Protein AF-A0A533Y9C7-F1 (afdb_monomer_lite)

Secondary structure (DSSP, 8-state):
-PPPSEEEEEE-----TT-SS--TTTTTHHHHHHHHHHHHHHTTPPTTSEEEEEES--S-GGGPSPEE-

pLDDT: mean 95.7, std 5.12, range [64.81, 98.62]

Sequence (69 aa):
MPKPKYHIVVCTNSRPPGHPKPSCGAAGSPGVMMAFNMGLMERGYQPGQVLVTSSSCLGPCEQGPTVVI

Structure (mmCIF, N/CA/C/O backbone):
data_AF-A0A533Y9C7-F1
#
_entry.id   AF-A0A533Y9C7-F1
#
loop_
_atom_site.group_PDB
_atom_site.id
_atom_site.type_symbol
_atom_site.label_atom_id
_atom_site.label_alt_id
_atom_site.label_comp_id
_atom_site.label_asym_id
_atom_site.label_entity_id
_atom_site.label_seq_id
_atom_site.pdbx_PDB_ins_code
_atom_site.Cartn_x
_atom_site.Cartn_y
_atom_site.Cartn_z
_atom_site.occupancy
_atom_site.B_iso_or_equiv
_atom_site.auth_seq_id
_atom_site.auth_comp_id
_atom_site.auth_asym_id
_atom_site.auth_atom_id
_atom_site.pdbx_PDB_model_num
ATOM 1 N N . MET A 1 1 ? -3.843 3.217 23.443 1.00 64.81 1 MET A N 1
ATOM 2 C CA . MET A 1 1 ? -4.366 3.197 22.059 1.00 64.81 1 MET A CA 1
ATOM 3 C C . MET A 1 1 ? -5.431 2.115 21.981 1.00 64.81 1 MET A C 1
ATOM 5 O O . MET A 1 1 ? -5.138 1.011 22.431 1.00 64.81 1 MET A O 1
ATOM 9 N N . PRO A 1 2 ? -6.658 2.413 21.524 1.00 72.25 2 PRO A N 1
ATOM 10 C CA . PRO A 1 2 ? -7.676 1.384 21.328 1.00 72.25 2 PRO A CA 1
ATOM 11 C C . PRO A 1 2 ? -7.179 0.328 20.330 1.00 72.25 2 PRO A C 1
ATOM 13 O O . PRO A 1 2 ? -6.404 0.648 19.430 1.00 72.25 2 PRO A O 1
ATOM 16 N N . LYS A 1 3 ? -7.599 -0.932 20.506 1.00 88.38 3 LYS A N 1
ATOM 17 C CA . LYS A 1 3 ? -7.282 -2.014 19.564 1.00 88.38 3 LYS A CA 1
ATOM 18 C C . LYS A 1 3 ? -7.868 -1.650 18.189 1.00 88.38 3 LYS A C 1
ATOM 20 O O . LYS A 1 3 ? -9.087 -1.464 18.117 1.00 88.38 3 LYS A O 1
ATOM 25 N N . PRO A 1 4 ? -7.055 -1.563 17.122 1.00 94.25 4 PRO A N 1
ATOM 26 C CA . PRO A 1 4 ? -7.572 -1.300 15.786 1.00 94.25 4 PRO A CA 1
ATOM 27 C C . PRO A 1 4 ? -8.546 -2.401 15.367 1.00 94.25 4 PRO A C 1
ATOM 29 O O . PRO A 1 4 ? -8.297 -3.581 15.620 1.00 94.25 4 PRO A O 1
ATOM 32 N N . LYS A 1 5 ? -9.651 -2.024 14.720 1.00 94.25 5 LYS A N 1
ATOM 33 C CA . LYS A 1 5 ? -10.600 -2.983 14.136 1.00 94.25 5 LYS A CA 1
ATOM 34 C C . LYS A 1 5 ? -10.017 -3.664 12.900 1.00 94.25 5 LYS A C 1
ATOM 36 O O . LYS A 1 5 ? -10.263 -4.844 12.695 1.00 94.25 5 LYS A O 1
ATOM 41 N N . TYR A 1 6 ? -9.248 -2.910 12.118 1.00 96.19 6 TYR A N 1
ATOM 42 C CA . TYR A 1 6 ? -8.605 -3.358 10.887 1.00 96.19 6 TYR A CA 1
ATOM 43 C C . TYR A 1 6 ? -7.202 -2.763 10.777 1.00 96.19 6 TYR A C 1
ATOM 45 O O . TYR A 1 6 ? -6.962 -1.641 11.247 1.00 96.19 6 TYR A O 1
ATOM 53 N N . HIS A 1 7 ? -6.297 -3.489 10.120 1.00 97.25 7 HIS A N 1
ATOM 54 C CA . HIS A 1 7 ? -4.975 -2.990 9.754 1.00 97.25 7 HIS A CA 1
ATOM 55 C C . HIS A 1 7 ? -4.763 -3.146 8.253 1.00 97.25 7 HIS A C 1
ATOM 57 O O . HIS A 1 7 ? -4.365 -4.189 7.759 1.00 97.25 7 HIS A O 1
ATOM 63 N N . ILE A 1 8 ? -5.003 -2.061 7.528 1.00 98.12 8 ILE A N 1
ATOM 64 C CA . ILE A 1 8 ? -4.824 -1.995 6.085 1.00 98.12 8 ILE A CA 1
ATOM 65 C C . ILE A 1 8 ? -3.334 -1.797 5.789 1.00 98.12 8 ILE A C 1
ATOM 67 O O . ILE A 1 8 ? -2.764 -0.738 6.065 1.00 98.12 8 ILE A O 1
ATOM 71 N N . VAL A 1 9 ? -2.697 -2.801 5.200 1.00 98.44 9 VAL A N 1
ATOM 72 C CA . VAL A 1 9 ? -1.299 -2.743 4.768 1.00 98.44 9 VAL A CA 1
ATOM 73 C C . VAL A 1 9 ? -1.256 -2.616 3.251 1.00 98.44 9 VAL A C 1
ATOM 75 O O . VAL A 1 9 ? -1.689 -3.503 2.518 1.00 98.44 9 VAL A O 1
ATOM 78 N N . VAL A 1 10 ? -0.724 -1.495 2.772 1.00 98.62 10 VAL A N 1
ATOM 79 C CA . VAL A 1 10 ? -0.644 -1.145 1.352 1.00 98.62 10 VAL A CA 1
ATOM 80 C C . VAL A 1 10 ? 0.779 -1.395 0.863 1.00 98.62 10 VAL A C 1
ATOM 82 O O . VAL A 1 10 ? 1.737 -0.847 1.408 1.00 98.62 10 VAL A O 1
ATOM 85 N N . CYS A 1 11 ? 0.946 -2.211 -0.176 1.00 98.50 11 CYS A N 1
ATOM 86 C CA . CYS A 1 11 ? 2.227 -2.340 -0.869 1.00 98.50 11 CYS A CA 1
ATOM 87 C C . CYS A 1 11 ? 2.570 -1.006 -1.539 1.00 98.50 11 CYS A C 1
ATOM 89 O O . CYS A 1 11 ? 1.843 -0.571 -2.428 1.00 98.50 11 CYS A O 1
ATOM 91 N N . THR A 1 12 ? 3.681 -0.371 -1.157 1.00 98.12 12 THR A N 1
ATOM 92 C CA . THR A 1 12 ? 4.179 0.866 -1.791 1.00 98.12 12 THR A CA 1
ATOM 93 C C . THR A 1 12 ? 5.545 0.696 -2.441 1.00 98.12 12 THR A C 1
ATOM 95 O O . THR A 1 12 ? 6.229 1.672 -2.736 1.00 98.12 12 THR A O 1
ATOM 98 N N . ASN A 1 13 ? 5.961 -0.552 -2.657 1.00 98.12 13 ASN A N 1
ATOM 99 C CA . ASN A 1 13 ? 7.247 -0.863 -3.256 1.00 98.12 13 ASN A CA 1
ATOM 100 C C . ASN A 1 13 ? 7.362 -0.276 -4.670 1.00 98.12 13 ASN A C 1
ATOM 102 O O . ASN A 1 13 ? 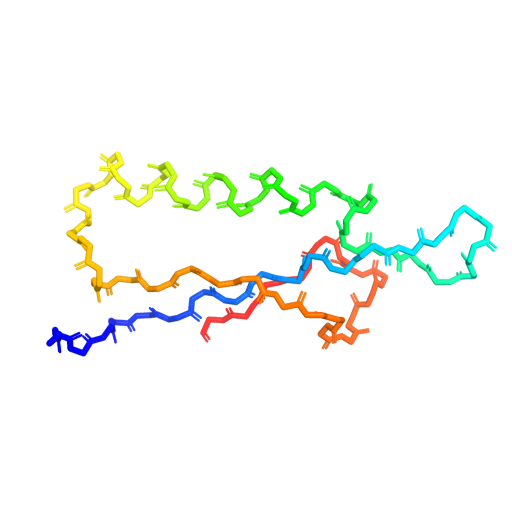6.547 -0.601 -5.537 1.00 98.12 13 ASN A O 1
ATOM 106 N N . SER A 1 14 ? 8.423 0.492 -4.907 1.00 97.25 14 SER A N 1
ATOM 107 C CA . SER A 1 14 ? 8.831 0.984 -6.225 1.00 97.25 14 SER A CA 1
ATOM 108 C C . SER A 1 14 ? 10.035 0.199 -6.733 1.00 97.25 14 SER A C 1
ATOM 110 O O . SER A 1 14 ? 10.811 -0.357 -5.955 1.00 97.25 14 SER A O 1
ATOM 112 N N . ARG A 1 15 ? 10.191 0.132 -8.052 1.00 95.81 15 ARG A N 1
ATOM 113 C CA . ARG A 1 15 ? 11.335 -0.504 -8.713 1.00 95.81 15 ARG A CA 1
ATOM 114 C C . ARG A 1 15 ? 11.936 0.467 -9.733 1.00 95.81 15 ARG A C 1
ATOM 116 O O . ARG A 1 15 ? 11.196 1.308 -10.244 1.00 95.81 15 ARG A O 1
ATOM 123 N N . PRO A 1 16 ? 13.246 0.384 -10.018 1.00 96.00 16 PRO A N 1
ATOM 124 C CA . PRO A 1 16 ? 13.865 1.226 -11.034 1.00 96.00 16 PRO A CA 1
ATOM 125 C C . PRO A 1 16 ? 13.269 0.949 -12.429 1.00 96.00 16 PRO A C 1
ATOM 127 O O . PRO A 1 16 ? 12.780 -0.162 -12.67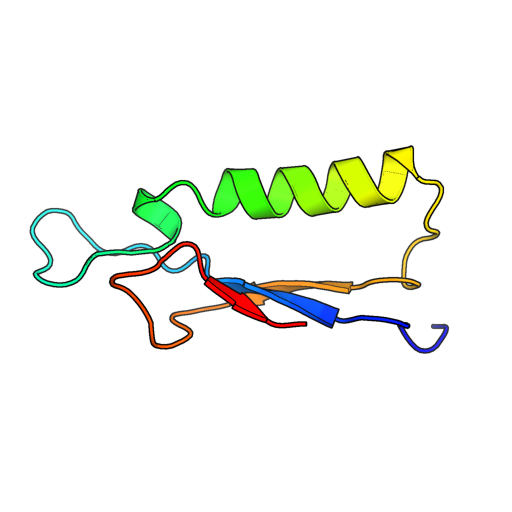3 1.00 96.00 16 PRO A O 1
ATOM 130 N N . PRO A 1 17 ? 13.323 1.924 -13.356 1.00 93.31 17 PRO A N 1
ATOM 131 C CA . PRO A 1 17 ? 12.916 1.719 -14.744 1.00 93.31 17 PRO A CA 1
ATOM 132 C C . PRO A 1 17 ? 1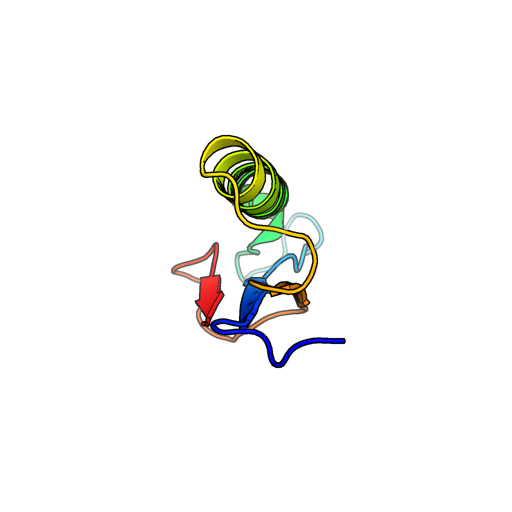3.631 0.516 -15.379 1.00 93.31 17 PRO A C 1
ATOM 134 O O . PRO A 1 17 ? 14.820 0.306 -15.151 1.00 93.31 17 PRO A O 1
ATOM 137 N N . GLY A 1 18 ? 12.905 -0.282 -16.166 1.00 93.00 18 GLY A N 1
ATOM 138 C CA . GLY A 1 18 ? 13.446 -1.475 -16.835 1.00 93.00 18 GLY A CA 1
ATOM 139 C C . GLY A 1 18 ? 13.513 -2.742 -15.972 1.00 93.00 18 GLY A C 1
ATOM 140 O O . GLY A 1 18 ? 13.928 -3.789 -16.462 1.00 93.00 18 GLY A O 1
ATOM 141 N N . HIS A 1 19 ? 13.091 -2.692 -14.704 1.00 95.81 19 HIS A N 1
ATOM 142 C CA . HIS A 1 19 ? 12.997 -3.893 -13.875 1.00 95.81 19 HIS A CA 1
ATOM 143 C C . HIS A 1 19 ? 11.950 -4.883 -14.445 1.00 95.81 19 HIS A C 1
ATOM 145 O O .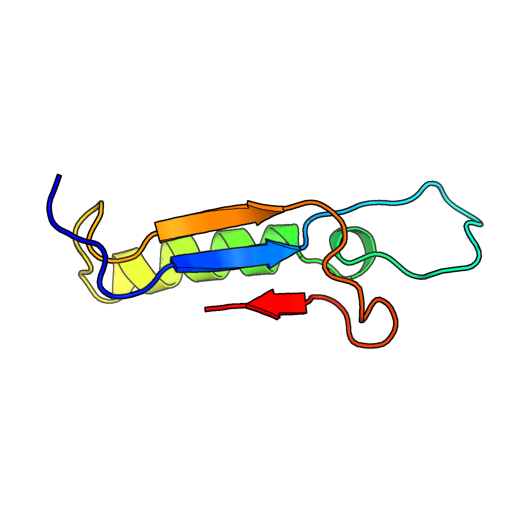 HIS A 1 19 ? 10.843 -4.457 -14.768 1.00 95.81 19 HIS A O 1
ATOM 151 N N . PRO A 1 20 ? 12.232 -6.205 -14.510 1.00 95.69 20 PRO A N 1
ATOM 152 C CA . PRO A 1 20 ? 11.363 -7.174 -15.195 1.00 95.69 20 PRO A CA 1
ATOM 153 C C . PRO A 1 20 ? 9.992 -7.372 -14.535 1.00 95.69 20 PRO A C 1
ATOM 155 O O . PRO A 1 20 ? 9.015 -7.649 -15.216 1.00 95.69 20 PRO A O 1
ATOM 158 N N . LYS A 1 21 ? 9.914 -7.245 -13.205 1.00 96.62 21 LYS A N 1
ATOM 159 C CA . LYS A 1 21 ? 8.641 -7.267 -12.463 1.00 96.62 21 LYS A CA 1
ATOM 160 C C . LYS A 1 21 ? 8.027 -5.869 -12.328 1.00 96.62 21 LYS A C 1
ATOM 162 O O . LYS A 1 21 ? 8.788 -4.950 -11.996 1.00 96.62 21 LYS A O 1
ATOM 167 N N . PRO A 1 22 ? 6.690 -5.727 -12.422 1.00 96.56 22 PRO A N 1
ATOM 168 C CA . PRO A 1 22 ? 5.990 -4.495 -12.077 1.00 96.56 22 PRO A CA 1
ATOM 169 C C . PRO A 1 22 ? 6.130 -4.162 -10.582 1.00 96.56 22 PRO A C 1
ATOM 171 O O . PRO A 1 22 ? 6.674 -4.925 -9.770 1.00 96.56 22 PRO A O 1
ATOM 174 N N . SER A 1 23 ? 5.662 -2.974 -10.202 1.00 98.19 23 SER A N 1
ATOM 175 C CA . SER A 1 23 ? 5.732 -2.492 -8.823 1.00 98.19 23 SER A CA 1
ATOM 176 C C . SER A 1 23 ? 4.476 -1.720 -8.438 1.00 98.19 23 SER A C 1
ATOM 178 O O . SER A 1 23 ? 3.936 -0.976 -9.254 1.00 98.19 23 SER A O 1
ATOM 180 N N . CYS A 1 24 ? 4.033 -1.874 -7.188 1.00 98.44 24 CYS A N 1
ATOM 181 C CA . CYS A 1 24 ? 2.851 -1.185 -6.669 1.00 98.44 24 CYS A CA 1
ATOM 182 C C . CYS A 1 24 ? 3.012 0.341 -6.763 1.00 98.44 24 CYS A C 1
ATOM 184 O O . CYS A 1 24 ? 2.070 1.035 -7.137 1.00 98.44 24 CYS A O 1
ATOM 186 N N . GLY A 1 25 ? 4.225 0.847 -6.503 1.00 97.75 25 GLY A N 1
ATOM 187 C CA . GLY A 1 25 ? 4.554 2.266 -6.616 1.00 97.75 25 GLY A CA 1
ATOM 188 C C . GLY A 1 25 ? 4.333 2.809 -8.027 1.00 97.75 25 GLY A C 1
ATOM 189 O O . GLY A 1 25 ? 3.662 3.825 -8.189 1.00 97.75 25 GLY A O 1
ATOM 190 N N . ALA A 1 26 ? 4.814 2.093 -9.051 1.00 96.88 26 ALA A N 1
ATOM 191 C CA . ALA A 1 26 ? 4.577 2.452 -10.453 1.00 96.88 26 ALA A CA 1
ATOM 192 C C . ALA A 1 26 ? 3.100 2.306 -10.869 1.00 96.88 26 ALA A C 1
ATOM 194 O O . ALA A 1 26 ? 2.647 3.013 -11.762 1.00 96.88 26 ALA A O 1
ATOM 195 N N . ALA A 1 27 ? 2.345 1.431 -10.198 1.00 96.75 27 ALA A N 1
ATOM 196 C CA . ALA A 1 27 ? 0.907 1.246 -10.395 1.00 96.75 27 ALA A CA 1
ATOM 197 C C . ALA A 1 27 ? 0.035 2.231 -9.581 1.00 96.75 27 ALA A C 1
ATOM 199 O O . ALA A 1 27 ? -1.178 2.057 -9.496 1.00 96.75 27 ALA A O 1
ATOM 200 N N . GLY A 1 28 ? 0.626 3.260 -8.960 1.00 97.50 28 GLY A N 1
ATOM 201 C CA . GLY A 1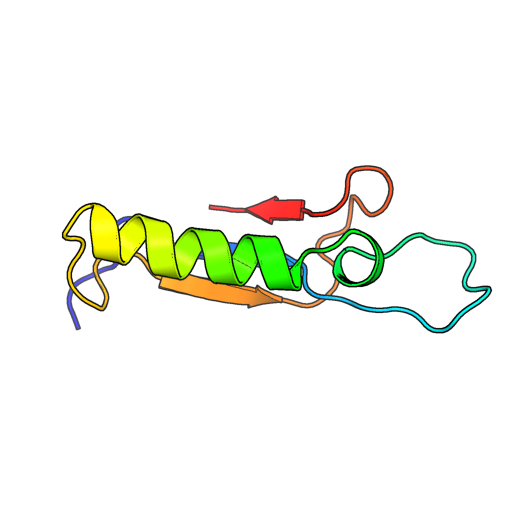 28 ? -0.123 4.317 -8.271 1.00 97.50 28 GLY A CA 1
ATOM 202 C C . GLY A 1 28 ? -0.500 4.015 -6.817 1.00 97.50 28 GLY A C 1
ATOM 203 O O . GLY A 1 28 ? -1.364 4.688 -6.251 1.00 97.50 28 GLY A O 1
ATOM 204 N N . SER A 1 29 ? 0.161 3.057 -6.159 1.00 97.94 29 SER A N 1
ATOM 205 C CA . SER A 1 29 ? -0.109 2.729 -4.751 1.00 97.94 29 SER A CA 1
ATOM 206 C C . SER A 1 29 ? 0.003 3.892 -3.746 1.00 97.94 29 SER A C 1
ATOM 208 O O . SER A 1 29 ? -0.708 3.837 -2.740 1.00 97.94 29 SER A O 1
ATOM 210 N N . PRO A 1 30 ? 0.822 4.955 -3.943 1.00 95.31 30 PRO A N 1
ATOM 211 C CA . PRO A 1 30 ? 0.784 6.112 -3.044 1.00 95.31 30 PRO A CA 1
ATOM 212 C C . PRO A 1 30 ? -0.584 6.809 -3.044 1.00 95.31 30 PRO A C 1
ATOM 214 O O . PRO A 1 30 ? -1.059 7.230 -1.991 1.00 95.31 30 PRO A O 1
ATOM 217 N N . GLY A 1 31 ? -1.259 6.857 -4.199 1.00 97.88 31 GLY A N 1
ATOM 218 C CA . GLY A 1 31 ? -2.623 7.378 -4.312 1.00 97.88 31 GLY A CA 1
ATOM 219 C C . GLY A 1 31 ? -3.637 6.507 -3.570 1.00 97.88 31 GLY A C 1
ATOM 220 O O . GLY A 1 31 ? -4.497 7.033 -2.871 1.00 97.88 31 GLY A O 1
ATOM 221 N N . VAL A 1 32 ? -3.484 5.180 -3.628 1.00 97.94 32 VAL A N 1
ATOM 222 C CA . VAL A 1 32 ? -4.315 4.229 -2.863 1.00 97.94 32 VAL A CA 1
ATOM 223 C C . VAL A 1 32 ? -4.177 4.465 -1.357 1.00 97.94 32 VAL A C 1
ATOM 225 O O . VAL A 1 32 ? -5.173 4.547 -0.640 1.00 97.94 32 VAL A O 1
ATOM 228 N N . MET A 1 33 ? -2.947 4.632 -0.869 1.00 96.56 33 MET A N 1
ATOM 229 C CA . MET A 1 33 ? -2.694 4.947 0.538 1.00 96.56 33 MET A CA 1
ATOM 230 C C . MET A 1 33 ? -3.334 6.279 0.954 1.00 96.56 33 MET A C 1
ATOM 232 O O . MET A 1 33 ? -3.930 6.372 2.031 1.00 96.56 33 MET A O 1
ATOM 236 N N . MET A 1 34 ? -3.229 7.308 0.112 1.00 97.25 34 MET A N 1
ATOM 237 C CA . MET A 1 34 ? -3.845 8.611 0.362 1.00 97.25 34 MET A CA 1
ATOM 238 C C . MET A 1 34 ? -5.379 8.505 0.404 1.00 97.25 34 MET A C 1
ATOM 240 O O . MET A 1 34 ? -6.006 9.036 1.321 1.00 97.25 34 MET A O 1
ATOM 244 N N . ALA A 1 35 ? -5.969 7.750 -0.527 1.00 98.25 35 ALA A N 1
ATOM 245 C CA . ALA A 1 35 ? -7.407 7.511 -0.604 1.00 98.25 35 ALA A CA 1
ATOM 246 C C . ALA A 1 35 ? -7.950 6.771 0.628 1.00 98.25 35 ALA A C 1
ATOM 248 O O . ALA A 1 35 ? -9.016 7.131 1.125 1.00 98.25 35 ALA A O 1
ATOM 249 N N . PHE A 1 36 ? -7.218 5.792 1.177 1.00 97.62 36 PHE A N 1
ATOM 250 C CA . PHE A 1 36 ? -7.610 5.155 2.440 1.00 97.62 36 PHE A CA 1
ATOM 251 C C . PHE A 1 36 ? -7.634 6.149 3.600 1.00 97.62 36 PHE A C 1
ATOM 253 O O . PHE A 1 36 ? -8.612 6.193 4.341 1.00 97.62 36 PHE A O 1
ATOM 260 N N . ASN A 1 37 ? -6.587 6.963 3.753 1.00 95.56 37 ASN A N 1
ATOM 261 C CA . ASN A 1 37 ? -6.525 7.939 4.841 1.00 95.56 37 ASN A CA 1
ATOM 262 C C . ASN A 1 37 ? -7.662 8.968 4.748 1.00 95.56 37 ASN A C 1
ATOM 264 O O . ASN A 1 37 ? -8.371 9.172 5.733 1.00 95.56 37 ASN A O 1
ATOM 268 N N . MET A 1 38 ? -7.889 9.553 3.567 1.00 97.62 38 MET A N 1
ATOM 269 C CA . MET A 1 38 ? -9.001 10.489 3.358 1.00 97.62 38 MET A CA 1
ATOM 270 C C . MET A 1 38 ? -10.358 9.819 3.569 1.00 97.62 38 MET A C 1
ATOM 272 O O . MET A 1 38 ? -11.18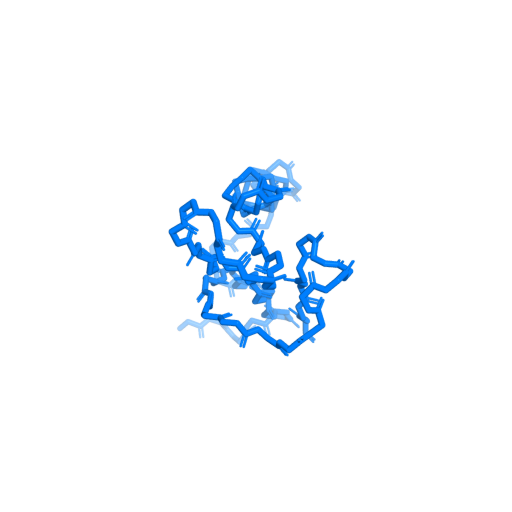6 10.324 4.320 1.00 97.62 38 MET A O 1
ATOM 276 N N . GLY A 1 39 ? -10.571 8.641 2.980 1.00 98.06 39 GLY A N 1
ATOM 277 C CA . GLY A 1 39 ? -11.845 7.937 3.069 1.00 98.06 39 GLY A CA 1
ATOM 278 C C . GLY A 1 39 ? -12.209 7.502 4.492 1.00 98.06 39 GLY A C 1
ATOM 279 O O . GLY A 1 39 ? -13.398 7.436 4.815 1.00 98.06 39 GLY A O 1
ATOM 280 N N . LEU A 1 40 ? -11.220 7.217 5.346 1.00 96.94 40 LEU A N 1
ATOM 281 C CA . LEU A 1 40 ? -11.434 6.958 6.772 1.00 96.94 40 LEU A CA 1
ATOM 282 C C . LEU A 1 40 ? -11.834 8.237 7.518 1.00 96.94 40 LEU A C 1
ATOM 284 O O . LEU A 1 40 ? -12.786 8.202 8.299 1.00 96.94 40 LEU A O 1
ATOM 288 N N . MET A 1 41 ? -11.159 9.357 7.242 1.00 95.81 41 MET A N 1
ATOM 289 C CA . MET A 1 41 ? -11.491 10.661 7.828 1.00 95.81 41 MET A CA 1
ATOM 290 C C . MET A 1 41 ? -12.907 11.112 7.450 1.00 95.81 41 MET A C 1
ATOM 292 O O . MET A 1 41 ? -13.694 11.449 8.330 1.00 95.81 41 MET A O 1
ATOM 296 N N . GLU A 1 42 ? -13.268 11.042 6.167 1.00 98.12 42 GLU A N 1
ATOM 297 C CA . GLU A 1 42 ? -14.601 11.409 5.658 1.00 98.12 42 GLU A CA 1
ATOM 298 C C . GLU A 1 42 ? -15.730 10.579 6.282 1.00 98.12 42 GLU A C 1
ATOM 300 O O . GLU A 1 42 ? -16.847 11.060 6.453 1.00 98.12 42 GLU A O 1
ATOM 305 N N . ARG A 1 43 ? -15.443 9.326 6.651 1.00 96.94 43 ARG A N 1
ATOM 306 C CA . ARG A 1 43 ? -16.401 8.414 7.298 1.00 96.94 43 ARG A CA 1
ATOM 307 C C . ARG A 1 43 ? -16.426 8.544 8.824 1.00 96.94 43 ARG A C 1
ATOM 309 O O . ARG A 1 43 ? -17.129 7.778 9.479 1.00 96.94 43 ARG A O 1
ATOM 316 N N . GLY A 1 44 ? -15.670 9.482 9.395 1.00 96.31 44 GLY A N 1
ATOM 317 C CA . GLY A 1 44 ? -15.653 9.749 10.833 1.00 96.31 44 GLY A CA 1
ATOM 318 C C . GLY A 1 44 ? -14.911 8.701 11.665 1.00 96.31 44 GLY A C 1
ATOM 319 O O . GLY A 1 44 ? -15.142 8.617 12.874 1.00 96.31 44 GLY A O 1
ATOM 320 N N . TYR A 1 45 ? -14.026 7.900 11.058 1.00 95.38 45 TYR A N 1
ATOM 321 C CA . TYR A 1 45 ? -13.159 7.013 11.832 1.00 95.38 45 TYR A CA 1
ATOM 322 C C . TYR A 1 45 ? -12.181 7.844 12.658 1.00 95.38 45 TYR A C 1
ATOM 324 O O . TYR A 1 45 ? -11.445 8.685 12.141 1.00 95.38 45 TYR A O 1
ATOM 332 N N . GLN A 1 46 ? -12.149 7.578 13.958 1.00 93.00 46 GLN A N 1
ATOM 333 C CA . GLN A 1 46 ? -11.203 8.219 14.857 1.00 93.00 46 GLN A CA 1
ATOM 334 C C . GLN A 1 46 ? -9.794 7.641 14.649 1.00 93.00 46 GLN A C 1
ATOM 336 O O . GLN A 1 46 ? -9.656 6.443 14.361 1.00 93.00 46 GLN A O 1
ATOM 341 N N . PRO A 1 47 ? -8.735 8.447 14.849 1.00 89.88 47 PRO A N 1
ATOM 342 C CA . PRO A 1 47 ? -7.360 7.962 14.802 1.00 89.88 47 PRO A CA 1
ATOM 343 C C . PRO A 1 47 ? -7.159 6.699 15.655 1.00 89.88 47 PRO A C 1
ATOM 345 O O . PRO A 1 47 ? -7.549 6.645 16.822 1.00 89.88 47 PRO A O 1
ATOM 348 N N . GLY A 1 48 ? -6.561 5.664 15.062 1.00 91.00 48 GLY A N 1
ATOM 349 C CA . GLY A 1 48 ? -6.295 4.382 15.724 1.00 91.00 48 GLY A CA 1
ATOM 350 C C . GLY A 1 48 ? -7.435 3.357 15.677 1.00 91.00 48 GLY A C 1
ATOM 351 O O . GLY A 1 48 ? -7.207 2.206 16.039 1.00 91.00 48 GLY A O 1
ATOM 352 N N . GLN A 1 49 ? -8.635 3.708 15.194 1.00 94.44 49 GLN A N 1
ATOM 353 C CA . GLN A 1 49 ? -9.698 2.714 14.961 1.00 94.44 49 GLN A CA 1
ATOM 354 C C . GLN A 1 49 ? -9.404 1.809 13.760 1.00 94.44 49 GLN A C 1
ATOM 356 O O . GLN A 1 49 ? -9.767 0.633 13.772 1.00 94.44 49 GLN A O 1
ATOM 361 N N . VAL A 1 50 ? -8.736 2.352 12.743 1.00 96.38 50 VAL A N 1
ATOM 362 C CA . VAL A 1 50 ? -8.199 1.627 11.590 1.00 96.38 50 VAL A CA 1
ATOM 363 C C . VAL A 1 50 ? -6.773 2.114 11.373 1.00 96.38 50 VAL A C 1
ATOM 365 O O . VAL A 1 50 ? -6.527 3.321 11.382 1.00 96.38 50 VAL A O 1
ATOM 368 N N . LEU A 1 51 ? -5.836 1.184 11.210 1.00 96.44 51 LEU A N 1
ATOM 369 C CA . LEU A 1 51 ? -4.460 1.512 10.848 1.00 96.44 51 LEU A CA 1
ATOM 370 C C . LEU A 1 51 ? -4.286 1.385 9.340 1.00 96.44 51 LEU A C 1
ATOM 372 O O . LEU A 1 51 ? -4.757 0.419 8.747 1.00 96.44 51 LEU A O 1
ATOM 376 N N . VAL A 1 52 ? -3.580 2.339 8.741 1.00 97.31 52 VAL A N 1
ATOM 377 C CA . VAL A 1 52 ? -3.140 2.282 7.346 1.00 97.31 52 VAL A CA 1
ATOM 378 C C . VAL A 1 52 ? -1.621 2.366 7.351 1.00 97.31 52 VAL A C 1
ATOM 380 O O . VAL A 1 52 ? -1.053 3.287 7.937 1.00 97.31 52 VAL A O 1
ATOM 383 N N . THR A 1 53 ? -0.936 1.396 6.752 1.00 97.50 53 THR A N 1
ATOM 384 C CA . THR A 1 53 ? 0.533 1.320 6.791 1.00 97.50 53 THR A CA 1
ATOM 385 C C . THR A 1 53 ? 1.095 0.946 5.430 1.00 97.50 53 THR A C 1
ATOM 387 O O . THR A 1 53 ? 0.506 0.150 4.705 1.00 97.50 53 THR A O 1
ATOM 390 N N . SER A 1 54 ? 2.233 1.533 5.067 1.00 97.75 54 SER A N 1
ATOM 391 C CA . SER A 1 54 ? 2.968 1.172 3.858 1.00 97.75 54 SER A CA 1
ATOM 392 C C . SER A 1 54 ? 3.814 -0.063 4.117 1.00 97.75 54 SER A C 1
ATOM 394 O O . SER A 1 54 ? 4.292 -0.303 5.223 1.00 97.75 54 SER A O 1
ATOM 396 N N . SER A 1 55 ? 4.034 -0.841 3.071 1.00 98.12 55 SER A N 1
ATOM 397 C CA . SER A 1 55 ? 4.895 -2.014 3.113 1.00 98.12 55 SER A CA 1
ATOM 398 C C . SER A 1 55 ? 5.745 -2.114 1.857 1.00 98.12 55 SER A C 1
ATOM 400 O O . SER A 1 55 ? 5.487 -1.470 0.832 1.00 98.12 55 SER A O 1
ATOM 402 N N . SER A 1 56 ? 6.772 -2.953 1.946 1.00 97.12 56 SER A N 1
ATOM 403 C CA . SER A 1 56 ? 7.512 -3.430 0.788 1.00 97.12 56 SER A CA 1
ATOM 404 C C . SER A 1 56 ? 6.656 -4.411 -0.035 1.00 97.12 56 SER A C 1
ATOM 406 O O . SER A 1 56 ? 5.429 -4.438 0.046 1.00 97.12 56 SER A O 1
ATOM 408 N N . CYS A 1 57 ? 7.282 -5.175 -0.927 1.00 97.69 57 CYS A N 1
ATOM 409 C CA . CYS A 1 57 ? 6.573 -6.080 -1.824 1.00 97.69 57 CYS A CA 1
ATOM 410 C C . CYS A 1 57 ? 5.800 -7.169 -1.053 1.00 97.69 57 CYS A C 1
ATOM 412 O O . CYS A 1 57 ? 6.410 -7.960 -0.342 1.00 97.69 57 CYS A O 1
ATOM 414 N N . LEU A 1 58 ? 4.485 -7.268 -1.285 1.00 97.81 58 LEU A N 1
ATOM 415 C CA . LEU A 1 58 ? 3.616 -8.291 -0.681 1.00 97.81 58 LEU A CA 1
ATOM 416 C C . LEU A 1 58 ? 3.539 -9.605 -1.483 1.00 97.81 58 LEU A C 1
ATOM 418 O O . LEU A 1 58 ? 2.974 -10.579 -1.002 1.00 97.81 58 LEU A O 1
ATOM 422 N N . GLY A 1 59 ? 4.114 -9.652 -2.692 1.00 96.94 59 GLY A N 1
ATOM 423 C CA . GLY A 1 59 ? 4.250 -10.873 -3.501 1.00 96.94 59 GLY A CA 1
ATOM 424 C C . GLY A 1 59 ? 3.532 -10.822 -4.856 1.00 96.94 59 GLY A C 1
ATOM 425 O O . GLY A 1 59 ? 4.221 -10.944 -5.870 1.00 96.94 59 GLY A O 1
ATOM 426 N N . PRO A 1 60 ? 2.202 -10.598 -4.912 1.00 96.69 60 PRO A N 1
ATOM 427 C CA . PRO A 1 60 ? 1.407 -10.597 -6.149 1.00 96.69 60 PRO A CA 1
ATOM 428 C C . PRO A 1 60 ? 1.642 -9.375 -7.062 1.00 96.69 60 PRO A C 1
ATOM 430 O O . PRO A 1 60 ? 0.724 -8.618 -7.365 1.00 96.69 60 PRO A O 1
ATOM 433 N N . CYS A 1 61 ? 2.886 -9.152 -7.507 1.00 96.81 61 CYS A N 1
ATOM 434 C CA . CYS A 1 61 ? 3.282 -7.947 -8.248 1.00 96.81 61 CYS A CA 1
ATOM 435 C C . CYS A 1 61 ? 2.443 -7.705 -9.512 1.00 96.81 61 CYS A C 1
ATOM 437 O O . CYS A 1 61 ? 2.108 -6.559 -9.790 1.00 96.81 61 CYS A O 1
ATOM 439 N N . GLU A 1 62 ? 2.085 -8.767 -10.239 1.00 96.94 62 GLU A N 1
ATOM 440 C CA . GLU A 1 62 ? 1.309 -8.694 -11.488 1.00 96.94 62 GLU A CA 1
ATOM 441 C C . GLU A 1 62 ? -0.140 -8.221 -11.281 1.00 96.94 62 GLU A C 1
ATOM 443 O O . GLU A 1 62 ? -0.786 -7.790 -12.228 1.00 96.94 62 GLU A O 1
ATOM 448 N N . GLN A 1 63 ? -0.658 -8.292 -10.048 1.00 96.44 63 GLN A N 1
ATOM 449 C CA . GLN A 1 63 ? -1.991 -7.794 -9.681 1.00 96.44 63 GLN A CA 1
ATOM 450 C C . GLN A 1 63 ? -1.925 -6.513 -8.832 1.00 96.44 63 GLN A C 1
ATOM 452 O O . GLN A 1 63 ? -2.927 -6.107 -8.247 1.00 96.44 63 GLN A O 1
ATOM 457 N N . GLY A 1 64 ? -0.743 -5.899 -8.699 1.00 95.38 64 GLY A N 1
ATOM 458 C CA . GLY A 1 64 ? -0.567 -4.693 -7.893 1.00 95.38 64 GLY A CA 1
ATOM 459 C C . GLY A 1 64 ? -1.368 -3.490 -8.432 1.00 95.38 64 GLY A C 1
ATOM 460 O O . GLY A 1 64 ? -1.604 -3.422 -9.637 1.00 95.38 64 GLY A O 1
ATOM 461 N N . PRO A 1 65 ? -1.732 -2.504 -7.584 1.00 97.62 65 PRO A N 1
ATOM 462 C CA . PRO A 1 65 ? -1.363 -2.359 -6.171 1.00 97.62 65 PRO A CA 1
ATOM 463 C C . PRO A 1 65 ? -2.021 -3.390 -5.245 1.00 97.62 65 PRO A C 1
ATOM 465 O O . PRO A 1 65 ? -3.233 -3.571 -5.261 1.00 97.62 65 PRO A O 1
ATOM 468 N N . THR A 1 66 ? -1.223 -4.043 -4.397 1.00 98.12 66 THR A N 1
ATOM 469 C CA . THR A 1 66 ? -1.717 -5.057 -3.452 1.00 98.12 66 THR A CA 1
ATOM 470 C C . THR A 1 66 ? -1.985 -4.445 -2.081 1.00 98.12 66 THR A C 1
ATOM 472 O O . THR A 1 66 ? -1.178 -3.659 -1.576 1.00 98.12 66 THR A O 1
ATOM 475 N N . VAL A 1 67 ? -3.090 -4.854 -1.463 1.00 98.25 67 VAL A N 1
ATOM 476 C CA . VAL A 1 67 ? -3.492 -4.471 -0.107 1.00 98.25 67 VAL A CA 1
ATOM 477 C C . VAL A 1 67 ? -3.867 -5.731 0.667 1.00 98.25 67 VAL A C 1
ATOM 479 O O . VAL A 1 67 ? -4.496 -6.627 0.105 1.00 98.25 67 VAL A O 1
ATOM 482 N N . VAL A 1 68 ? -3.496 -5.793 1.943 1.00 97.75 68 VAL A N 1
ATOM 483 C CA . VAL A 1 68 ? -3.976 -6.808 2.897 1.00 97.75 68 VAL A CA 1
ATOM 484 C C . VAL A 1 68 ? -4.626 -6.114 4.096 1.00 97.75 68 VAL A C 1
ATOM 486 O O . VAL A 1 68 ? -4.279 -4.969 4.392 1.00 97.75 68 VAL A O 1
ATOM 489 N N . ILE A 1 69 ? -5.601 -6.767 4.731 1.00 95.81 69 ILE A N 1
ATOM 490 C CA . ILE A 1 69 ? -6.393 -6.237 5.858 1.00 95.81 69 ILE A CA 1
ATOM 491 C C . ILE A 1 69 ? -6.379 -7.243 7.004 1.00 95.81 69 ILE A C 1
ATOM 493 O O . ILE A 1 69 ? -6.500 -8.450 6.693 1.00 95.81 69 ILE A O 1
#

Radius of gyration: 13.34 Å; chains: 1; bounding box: 30×22×39 Å

Foldseek 3Di:
DPAAPEEKEWECADDDPPDPFAGQVVVPRVVVLVCVVVVCVVVPNDPNNYHYYYDHDPDPRVPDRDIDD